Protein AF-A0A519DJD0-F1 (afdb_monomer)

Solvent-accessible surface area (backbone atoms only — not comparable to full-atom values): 7647 Å² total; per-residue (Å²): 130,67,72,45,30,19,87,38,85,90,64,71,51,90,81,63,90,88,66,87,77,73,69,56,80,85,75,84,87,77,95,79,86,81,59,92,93,64,85,87,83,89,84,87,66,94,70,62,96,90,57,87,73,56,82,80,70,72,58,92,79,86,82,75,85,50,93,86,59,74,90,84,76,94,81,79,90,76,56,72,86,72,52,86,75,58,92,87,56,92,66,72,57,78,95,58,54,77,85,128

Secondary structure (DSSP, 8-state):
--GGGTTSSS------TT--------PPP------TT--------SS-TT----GGGGS--PPP-STT-----------GGGS---TT--S--GGG----

Radius of gyration: 21.35 Å; Cα contacts (8 Å, |Δi|>4): 40; chains: 1;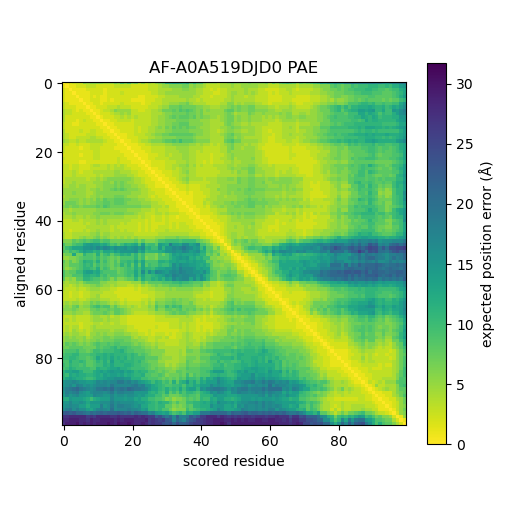 bounding box: 52×24×59 Å

Foldseek 3Di:
DACLQQVHDDHGHDDDPPDDGRRDDDDDDDDDDADPPDDDDDDDDLDDDPDDHDPVSPDDDDDDPDPSDDDDDDDDDDDQVNDDDDPPDPDGDPVNPDDD

pLDDT: mean 85.58, std 8.61, range [47.72, 95.62]

Mean predicted aligned error: 7.5 Å

Structure (mmCIF, N/CA/C/O backbone):
data_AF-A0A519DJD0-F1
#
_entry.id   AF-A0A519DJD0-F1
#
loop_
_atom_site.group_PDB
_atom_site.id
_atom_site.type_symbol
_atom_site.label_atom_id
_atom_site.label_alt_id
_atom_site.label_comp_id
_atom_site.label_asym_id
_atom_site.label_entity_id
_atom_site.label_seq_id
_atom_site.pdbx_PDB_ins_code
_atom_site.Cartn_x
_atom_site.Cartn_y
_atom_site.Cartn_z
_atom_site.occupancy
_atom_site.B_iso_or_equiv
_atom_site.auth_seq_id
_atom_site.auth_comp_id
_atom_site.auth_asym_id
_atom_site.auth_atom_id
_atom_site.pdbx_PDB_model_num
ATOM 1 N N . MET A 1 1 ? 12.302 4.731 -2.837 1.00 78.06 1 MET A N 1
ATOM 2 C CA . MET A 1 1 ? 13.079 3.481 -2.681 1.00 78.06 1 MET A CA 1
ATOM 3 C C . MET A 1 1 ? 14.167 3.461 -3.735 1.00 78.06 1 MET A C 1
ATOM 5 O O . MET A 1 1 ? 13.918 3.902 -4.849 1.00 78.06 1 MET A O 1
ATOM 9 N N . ASP A 1 2 ? 15.338 2.934 -3.397 1.00 83.62 2 ASP A N 1
ATOM 10 C CA . ASP A 1 2 ? 16.378 2.610 -4.369 1.00 83.62 2 ASP A CA 1
ATOM 11 C C . ASP A 1 2 ? 16.102 1.242 -5.017 1.00 83.62 2 ASP A C 1
ATOM 13 O O . ASP A 1 2 ? 16.115 0.219 -4.331 1.00 83.62 2 ASP A O 1
ATOM 17 N N . LEU A 1 3 ? 15.845 1.212 -6.329 1.00 87.00 3 LEU A N 1
ATOM 18 C CA . LEU A 1 3 ? 15.473 -0.021 -7.036 1.00 87.00 3 LEU A CA 1
ATOM 19 C C . LEU A 1 3 ? 16.586 -1.073 -7.064 1.00 87.00 3 LEU A C 1
ATOM 21 O O . LEU A 1 3 ? 16.285 -2.248 -7.246 1.00 87.00 3 LEU A O 1
ATOM 25 N N . ARG A 1 4 ? 17.846 -0.707 -6.804 1.00 87.44 4 ARG A N 1
ATOM 26 C CA . ARG A 1 4 ? 18.930 -1.696 -6.665 1.00 87.44 4 ARG A CA 1
ATOM 27 C C . ARG A 1 4 ? 18.659 -2.689 -5.536 1.00 87.44 4 ARG A C 1
ATOM 29 O O . ARG A 1 4 ? 19.148 -3.805 -5.577 1.00 87.44 4 ARG A O 1
ATOM 36 N N . PHE A 1 5 ? 17.860 -2.299 -4.546 1.00 89.56 5 PHE A N 1
ATOM 37 C CA . PHE A 1 5 ? 17.487 -3.135 -3.407 1.00 89.56 5 PHE A CA 1
ATOM 38 C C . PHE A 1 5 ? 16.053 -3.657 -3.531 1.00 89.56 5 PHE A C 1
ATOM 40 O O . PHE A 1 5 ? 15.400 -3.908 -2.521 1.00 89.56 5 PHE A O 1
ATOM 47 N N . HIS A 1 6 ? 15.525 -3.803 -4.752 1.00 90.62 6 HIS A N 1
ATOM 48 C CA . HIS A 1 6 ? 14.147 -4.250 -4.977 1.00 90.62 6 HIS A CA 1
ATOM 49 C C . HIS A 1 6 ? 13.824 -5.581 -4.266 1.00 90.62 6 HIS A C 1
ATOM 51 O O . HIS A 1 6 ? 12.685 -5.790 -3.858 1.00 90.62 6 HIS A O 1
ATOM 57 N N . ALA A 1 7 ? 14.807 -6.470 -4.076 1.00 92.94 7 ALA A N 1
ATOM 58 C CA . ALA A 1 7 ? 14.638 -7.742 -3.371 1.00 92.94 7 ALA A CA 1
ATOM 59 C C . ALA A 1 7 ? 14.469 -7.594 -1.842 1.00 92.94 7 ALA A C 1
ATOM 61 O O . ALA A 1 7 ? 14.071 -8.556 -1.174 1.00 92.94 7 ALA A O 1
ATOM 62 N N . GLY A 1 8 ? 14.714 -6.397 -1.303 1.00 90.62 8 GLY A N 1
ATOM 63 C CA . GLY A 1 8 ? 14.770 -6.094 0.123 1.00 90.62 8 GLY A CA 1
ATOM 64 C C . GLY A 1 8 ? 16.150 -6.356 0.734 1.00 90.62 8 GLY A C 1
ATOM 65 O O . GLY A 1 8 ? 17.031 -6.955 0.123 1.00 90.62 8 GLY A O 1
ATOM 66 N N . GLY A 1 9 ? 16.338 -5.916 1.979 1.00 89.50 9 GLY A N 1
ATOM 67 C CA . GLY A 1 9 ? 17.597 -6.094 2.704 1.00 89.50 9 GLY A CA 1
ATOM 68 C C . GLY A 1 9 ? 18.645 -5.027 2.379 1.00 89.50 9 GLY A C 1
ATOM 69 O O . GLY A 1 9 ? 18.313 -3.873 2.117 1.00 89.50 9 GLY A O 1
ATOM 70 N N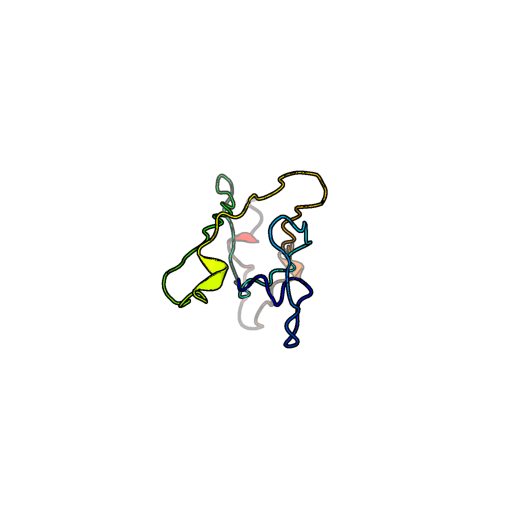 . LYS A 1 10 ? 19.924 -5.404 2.488 1.00 89.44 10 LYS A N 1
ATOM 71 C CA . LYS A 1 10 ? 21.075 -4.484 2.400 1.00 89.44 10 LYS A CA 1
ATOM 72 C C . LYS A 1 10 ? 22.007 -4.770 1.226 1.00 89.44 10 LYS A C 1
ATOM 74 O O . LYS A 1 10 ? 22.968 -4.032 1.041 1.00 89.44 10 LYS A O 1
ATOM 79 N N . GLU A 1 11 ? 21.728 -5.818 0.460 1.00 91.31 11 GLU A N 1
ATOM 80 C CA . GLU A 1 11 ? 22.530 -6.211 -0.695 1.00 91.31 11 GLU A CA 1
ATOM 81 C C . GLU A 1 11 ? 21.872 -5.668 -1.960 1.00 91.31 11 GLU A C 1
ATOM 83 O O . GLU A 1 11 ? 20.689 -5.900 -2.202 1.00 91.31 11 GLU A O 1
ATOM 88 N N . GLY A 1 12 ? 22.627 -4.878 -2.721 1.00 89.19 12 GLY A N 1
ATOM 89 C CA . GLY A 1 12 ? 22.139 -4.243 -3.939 1.00 89.19 12 GLY A CA 1
ATOM 90 C C . GLY A 1 12 ? 22.485 -5.063 -5.174 1.00 89.19 12 GLY A C 1
ATOM 91 O O . GLY A 1 12 ? 23.584 -5.606 -5.278 1.00 89.19 12 GLY A O 1
ATOM 92 N N . GLU A 1 13 ? 21.576 -5.082 -6.140 1.00 89.69 13 GLU A N 1
ATOM 93 C CA . GLU A 1 13 ? 21.718 -5.773 -7.416 1.00 89.69 13 GLU A CA 1
ATOM 94 C C . GLU A 1 13 ? 21.805 -4.771 -8.577 1.00 89.69 13 GLU A C 1
ATOM 96 O O . GLU A 1 13 ? 21.334 -3.628 -8.507 1.00 89.69 13 GLU A O 1
ATOM 101 N N . VAL A 1 14 ? 22.469 -5.187 -9.656 1.00 89.69 14 VAL A N 1
ATOM 102 C CA . VAL A 1 14 ? 22.5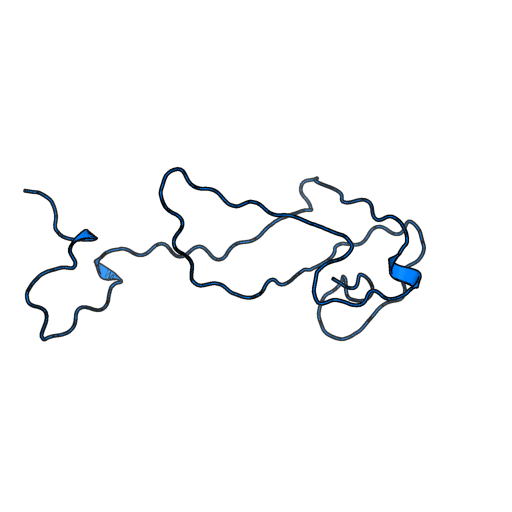58 -4.397 -10.888 1.00 89.69 14 VAL A CA 1
ATOM 103 C C . VAL A 1 14 ? 21.293 -4.634 -11.699 1.00 89.69 14 VAL A C 1
ATOM 105 O O . VAL A 1 14 ? 20.975 -5.778 -11.993 1.00 89.69 14 VAL A O 1
ATOM 108 N N . LEU A 1 15 ? 20.627 -3.553 -12.108 1.00 86.56 15 LEU A N 1
ATOM 109 C CA . LEU A 1 15 ? 19.447 -3.615 -12.968 1.00 86.56 15 LEU A CA 1
ATOM 110 C C . LEU A 1 15 ? 19.768 -3.143 -14.380 1.00 86.56 15 LEU A C 1
ATOM 112 O O . LEU A 1 15 ? 20.370 -2.077 -14.570 1.00 86.56 15 LEU A O 1
ATOM 116 N N . ALA A 1 16 ? 19.332 -3.917 -15.370 1.00 89.06 16 ALA A N 1
ATOM 117 C CA . ALA A 1 16 ? 19.400 -3.503 -16.762 1.00 89.06 16 ALA A CA 1
ATOM 118 C C . ALA A 1 16 ? 18.219 -2.570 -17.111 1.00 89.06 16 ALA A C 1
ATOM 120 O O . ALA A 1 16 ? 17.110 -2.742 -16.599 1.00 89.06 16 ALA A O 1
ATOM 121 N N . PRO A 1 17 ? 18.398 -1.585 -18.011 1.00 87.94 17 PRO A N 1
ATOM 122 C CA . PRO A 1 17 ? 17.283 -0.768 -18.483 1.00 87.94 17 PRO A CA 1
ATOM 123 C C . PRO A 1 17 ? 16.156 -1.619 -19.090 1.00 87.94 17 PRO A C 1
ATOM 125 O O . PRO A 1 17 ? 16.404 -2.467 -19.945 1.00 87.94 17 PRO A O 1
ATOM 128 N N . GLY A 1 18 ? 14.913 -1.366 -18.670 1.00 88.94 18 GLY A N 1
ATOM 129 C CA . GLY A 1 18 ? 13.722 -2.088 -19.138 1.00 88.94 18 GLY A CA 1
ATOM 130 C C . GLY A 1 18 ? 13.441 -3.412 -18.418 1.00 88.94 18 GLY A C 1
ATOM 131 O O . GLY A 1 18 ? 12.427 -4.051 -18.696 1.00 88.94 18 GLY A O 1
ATOM 132 N N . GLU A 1 19 ? 14.299 -3.817 -17.483 1.00 91.44 19 GLU A N 1
ATOM 133 C CA . GLU A 1 19 ? 14.055 -4.978 -16.636 1.00 91.44 19 GLU A CA 1
ATOM 134 C C . GLU A 1 19 ? 12.838 -4.755 -15.725 1.00 91.44 19 GLU A C 1
ATOM 136 O O . GLU A 1 19 ? 12.640 -3.677 -15.162 1.00 91.44 19 GLU A O 1
ATOM 141 N N . THR A 1 20 ? 12.001 -5.786 -15.589 1.00 91.81 20 THR A N 1
ATOM 142 C CA . THR A 1 20 ? 10.856 -5.769 -14.674 1.00 91.81 20 THR A CA 1
ATOM 143 C C . THR A 1 20 ? 11.224 -6.489 -13.391 1.00 91.81 20 THR A C 1
ATOM 145 O O . THR A 1 20 ? 11.543 -7.675 -13.414 1.00 91.81 20 THR A O 1
ATOM 148 N N . VAL A 1 21 ? 11.109 -5.784 -12.268 1.00 92.06 21 VAL A N 1
ATOM 149 C CA . VAL A 1 21 ? 11.384 -6.325 -10.936 1.00 92.06 21 VAL A CA 1
ATOM 150 C C . VAL A 1 21 ? 10.185 -6.167 -10.015 1.00 92.06 21 VAL A C 1
ATOM 152 O O . VAL A 1 21 ? 9.387 -5.242 -10.161 1.00 92.06 21 VAL A O 1
ATOM 155 N N . ASN A 1 22 ? 10.076 -7.058 -9.029 1.00 91.88 22 ASN A N 1
ATOM 156 C CA . ASN A 1 22 ? 9.177 -6.856 -7.900 1.00 91.88 22 ASN A CA 1
ATOM 157 C C . ASN A 1 22 ? 9.929 -6.089 -6.804 1.00 91.88 22 ASN A C 1
ATOM 159 O O . ASN A 1 22 ? 10.881 -6.620 -6.227 1.00 91.88 22 ASN A O 1
ATOM 163 N N . ALA A 1 23 ? 9.515 -4.847 -6.555 1.00 91.19 23 ALA A N 1
ATOM 164 C CA . ALA A 1 23 ? 10.105 -3.977 -5.549 1.00 91.19 23 ALA A CA 1
ATOM 165 C C . ALA A 1 23 ? 9.419 -4.179 -4.194 1.00 91.19 23 ALA A C 1
ATOM 167 O O . ALA A 1 23 ? 8.315 -3.693 -3.954 1.00 91.19 23 ALA A O 1
ATOM 168 N N . LYS A 1 24 ? 10.096 -4.891 -3.291 1.00 92.44 24 LYS A N 1
ATOM 169 C CA . LYS A 1 24 ? 9.657 -5.084 -1.910 1.00 92.44 24 LYS A CA 1
ATOM 170 C C . LYS A 1 24 ? 9.957 -3.833 -1.098 1.00 92.44 24 LYS A C 1
ATOM 172 O O . LYS A 1 24 ? 11.109 -3.538 -0.793 1.00 92.44 24 LYS A O 1
ATOM 177 N N . MET A 1 25 ? 8.902 -3.110 -0.749 1.00 89.06 25 MET A N 1
ATOM 178 C CA . MET A 1 25 ? 8.980 -1.860 -0.002 1.00 89.06 25 MET A CA 1
ATOM 179 C C . MET A 1 25 ? 8.482 -2.068 1.422 1.00 89.06 25 MET A C 1
ATOM 181 O O . MET A 1 25 ? 7.411 -2.632 1.630 1.00 89.06 25 MET A O 1
ATOM 185 N N . GLU A 1 26 ? 9.253 -1.579 2.388 1.00 88.81 26 GLU A N 1
ATOM 186 C CA . GLU A 1 26 ? 8.820 -1.447 3.775 1.00 88.81 26 GLU A CA 1
ATOM 187 C C . GLU A 1 26 ? 8.555 0.031 4.065 1.00 88.81 26 GLU A C 1
ATOM 189 O O . GLU A 1 26 ? 9.362 0.902 3.728 1.0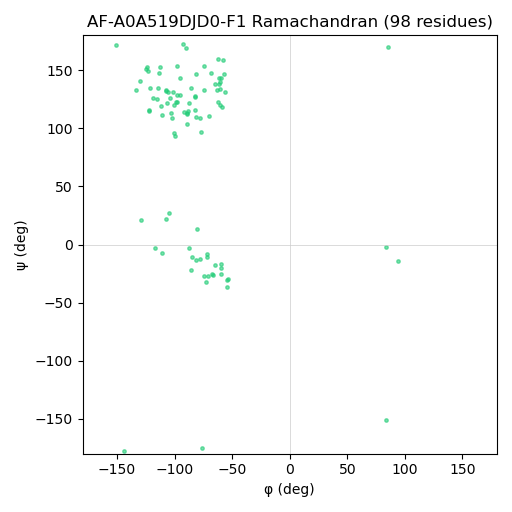0 88.81 26 GLU A O 1
ATOM 194 N N . PHE A 1 27 ? 7.398 0.306 4.659 1.00 87.94 27 PHE A N 1
ATOM 195 C CA . PHE A 1 27 ? 7.037 1.629 5.151 1.00 87.94 27 PHE A CA 1
ATOM 196 C C . PHE A 1 27 ? 7.319 1.693 6.647 1.00 87.94 27 PHE A C 1
ATOM 198 O O . PHE A 1 27 ? 7.265 0.678 7.341 1.00 87.94 27 PHE A O 1
ATOM 205 N N . PHE A 1 28 ? 7.580 2.892 7.162 1.00 87.56 28 PHE A N 1
ATOM 206 C CA . PHE A 1 28 ? 7.656 3.071 8.605 1.00 87.56 28 PHE A CA 1
ATOM 207 C C . PHE A 1 28 ? 6.316 2.708 9.248 1.00 87.56 28 PHE A C 1
ATOM 209 O O . PHE A 1 28 ? 5.256 3.113 8.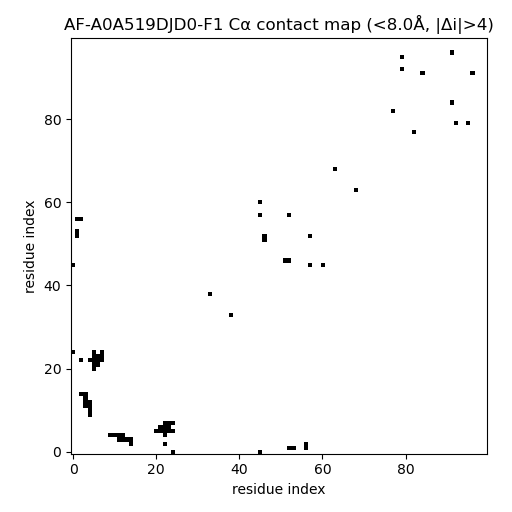771 1.00 87.56 28 PHE A O 1
ATOM 216 N N . GLY A 1 29 ? 6.382 1.927 10.327 1.00 89.56 29 GLY A N 1
ATOM 217 C CA . GLY A 1 29 ? 5.205 1.569 11.105 1.00 89.56 29 GLY A CA 1
ATOM 218 C C . GLY A 1 29 ? 4.534 2.815 11.676 1.00 89.56 29 GLY A C 1
ATOM 219 O O . GLY A 1 29 ? 5.206 3.741 12.132 1.00 89.56 29 GLY A O 1
ATOM 220 N N . MET A 1 30 ? 3.206 2.821 11.659 1.00 90.19 30 MET A N 1
ATOM 221 C CA . MET A 1 30 ? 2.390 3.885 12.230 1.00 90.19 30 MET A CA 1
ATOM 222 C C . MET A 1 30 ? 1.321 3.259 13.126 1.00 90.19 30 MET A C 1
ATOM 224 O O . MET A 1 30 ? 0.753 2.227 12.771 1.00 90.19 30 MET A O 1
ATOM 228 N N . ASP A 1 31 ? 1.043 3.888 14.264 1.00 91.25 31 ASP A N 1
ATOM 229 C CA . ASP A 1 31 ? -0.090 3.545 15.126 1.00 91.25 31 ASP A CA 1
ATOM 230 C C . ASP A 1 31 ? -1.210 4.557 14.862 1.00 91.25 31 ASP A C 1
ATOM 232 O O . ASP A 1 31 ? -1.160 5.694 15.333 1.00 91.25 31 ASP A O 1
ATOM 236 N N . VAL A 1 32 ? -2.148 4.188 13.985 1.00 89.25 32 VAL A N 1
ATOM 237 C CA . VAL A 1 32 ? -3.177 5.094 13.455 1.00 89.25 32 VAL A CA 1
ATOM 238 C C . VAL A 1 32 ? -4.539 4.416 13.512 1.00 89.25 32 VAL A C 1
ATOM 240 O O . VAL A 1 32 ? -4.701 3.284 13.060 1.00 89.25 32 VAL A O 1
ATOM 243 N N . LEU A 1 33 ? -5.531 5.147 14.020 1.00 88.88 33 LEU A N 1
ATOM 244 C CA . LEU A 1 33 ? -6.946 4.814 13.898 1.00 88.88 33 LEU A CA 1
ATOM 245 C C . LEU A 1 33 ? -7.528 5.571 12.700 1.00 88.88 33 LEU A C 1
ATOM 247 O O . LEU A 1 33 ? -7.365 6.787 12.614 1.00 88.88 33 LEU A O 1
ATOM 251 N N . ILE A 1 34 ? -8.215 4.866 11.801 1.00 89.81 34 ILE A N 1
ATOM 252 C CA . ILE A 1 34 ? -8.877 5.462 10.633 1.00 89.81 34 ILE A CA 1
ATOM 253 C C . ILE A 1 34 ? -10.382 5.540 10.926 1.00 89.81 34 ILE A C 1
ATOM 255 O O . ILE A 1 34 ? -11.015 4.489 11.058 1.00 89.81 34 ILE A O 1
ATOM 259 N N . PRO A 1 35 ? -10.965 6.744 11.063 1.00 89.31 35 PRO A N 1
ATOM 260 C CA . PRO A 1 35 ? -12.396 6.913 11.288 1.00 89.31 35 PRO A CA 1
ATOM 261 C C . PRO A 1 35 ? -13.255 6.382 10.136 1.00 89.31 35 PRO A C 1
ATOM 263 O O . PRO A 1 35 ? -12.819 6.270 8.990 1.00 89.31 35 PRO A O 1
ATOM 266 N N . ALA A 1 36 ? -14.525 6.107 10.429 1.00 91.00 36 ALA A N 1
ATOM 267 C CA . ALA A 1 36 ? -15.488 5.766 9.391 1.00 91.00 36 ALA A CA 1
ATOM 268 C C . ALA A 1 36 ? -15.679 6.944 8.420 1.00 91.00 36 ALA A C 1
ATOM 270 O O . ALA A 1 36 ? -15.884 8.079 8.844 1.00 91.00 36 ALA A O 1
ATOM 271 N N . GLY A 1 37 ? -15.649 6.656 7.118 1.00 95.62 37 GLY A N 1
ATOM 272 C CA . GLY A 1 37 ? -15.737 7.664 6.056 1.00 95.62 37 GLY A CA 1
ATOM 273 C C . GLY A 1 37 ? -14.382 8.144 5.531 1.00 95.62 37 GLY A C 1
ATOM 274 O O . GLY A 1 37 ? -14.341 8.700 4.434 1.00 95.62 37 GLY A O 1
ATOM 275 N N . ASP A 1 38 ? -13.291 7.852 6.243 1.00 95.06 38 ASP A N 1
ATOM 276 C CA . ASP A 1 38 ? -11.929 8.128 5.786 1.00 95.06 38 ASP A CA 1
ATOM 277 C C . ASP A 1 38 ? -11.344 6.942 5.002 1.00 95.06 38 ASP A C 1
ATOM 279 O O . ASP A 1 38 ? -11.897 5.838 4.961 1.00 95.06 38 ASP A O 1
ATOM 283 N N . GLY A 1 39 ? -10.204 7.172 4.345 1.00 91.62 39 GLY A N 1
ATOM 284 C CA . GLY A 1 39 ? -9.545 6.172 3.513 1.00 91.62 39 GLY A CA 1
ATOM 285 C C . GLY A 1 39 ? -8.032 6.344 3.437 1.00 91.62 39 GLY A C 1
ATOM 286 O O . GLY A 1 39 ? -7.461 7.330 3.900 1.00 91.62 39 GLY A O 1
ATOM 287 N N . ILE A 1 40 ? -7.377 5.359 2.826 1.00 91.50 40 ILE A N 1
ATOM 288 C CA . ILE A 1 40 ? -5.920 5.313 2.683 1.00 91.50 40 ILE A CA 1
ATOM 289 C C . ILE A 1 40 ? -5.548 5.691 1.254 1.00 91.50 40 ILE A C 1
ATOM 291 O O . ILE A 1 40 ? -6.009 5.073 0.296 1.00 91.50 40 ILE A O 1
ATOM 295 N N . HIS A 1 41 ? -4.667 6.680 1.117 1.00 92.06 41 HIS A N 1
ATOM 296 C CA . HIS A 1 41 ? -4.121 7.115 -0.164 1.00 92.06 41 HIS A CA 1
ATOM 297 C C . HIS A 1 41 ? -2.637 6.756 -0.247 1.00 92.06 41 HIS A C 1
ATOM 299 O O . HIS A 1 41 ? -1.807 7.343 0.443 1.00 92.06 41 HIS A O 1
ATOM 305 N N . LEU A 1 42 ? -2.297 5.806 -1.120 1.00 89.50 42 LEU A N 1
ATOM 306 C CA . LEU A 1 42 ? -0.908 5.478 -1.429 1.00 89.50 42 LEU A CA 1
ATOM 307 C C . LEU A 1 42 ? -0.412 6.365 -2.575 1.00 89.50 42 LEU A C 1
ATOM 309 O O . LEU A 1 42 ? -0.883 6.250 -3.706 1.00 89.50 42 LEU A O 1
ATOM 313 N N . ILE A 1 43 ? 0.561 7.228 -2.286 1.00 89.44 43 ILE A N 1
ATOM 314 C CA . ILE A 1 43 ? 1.215 8.088 -3.275 1.00 89.44 43 ILE A CA 1
ATOM 315 C C . ILE A 1 43 ? 2.617 7.538 -3.533 1.00 89.44 43 ILE A C 1
ATOM 317 O O . ILE A 1 43 ? 3.423 7.420 -2.613 1.00 89.44 43 ILE A O 1
ATOM 321 N N . ILE A 1 44 ? 2.912 7.208 -4.791 1.00 85.31 44 ILE A N 1
ATOM 322 C CA . ILE A 1 44 ? 4.227 6.721 -5.218 1.00 85.31 44 ILE A CA 1
ATOM 323 C C . ILE A 1 44 ? 4.863 7.782 -6.111 1.00 85.31 44 ILE A C 1
ATOM 325 O O . ILE A 1 44 ? 4.337 8.107 -7.175 1.00 85.31 44 ILE A O 1
ATOM 329 N N . THR A 1 45 ? 6.012 8.297 -5.686 1.00 83.50 45 THR A N 1
ATOM 330 C CA . THR A 1 45 ? 6.818 9.255 -6.445 1.00 83.50 45 THR A CA 1
ATOM 331 C C . THR A 1 45 ? 8.241 8.734 -6.607 1.00 83.50 45 THR A C 1
ATOM 333 O O . THR A 1 45 ? 8.755 7.979 -5.782 1.00 83.50 45 THR A O 1
ATOM 336 N N . GLN A 1 46 ? 8.892 9.134 -7.698 1.00 77.69 46 GLN A N 1
ATOM 337 C CA . GLN A 1 46 ? 10.279 8.759 -7.972 1.00 77.69 46 GLN A CA 1
ATOM 338 C C . GLN A 1 46 ? 11.269 9.488 -7.053 1.00 77.69 46 GLN A C 1
ATOM 340 O O . GLN A 1 46 ? 12.301 8.938 -6.675 1.00 77.69 46 GLN A O 1
ATOM 345 N N . THR A 1 47 ? 10.931 10.717 -6.669 1.00 75.25 47 THR A N 1
ATOM 346 C CA . THR A 1 47 ? 11.696 11.557 -5.747 1.00 75.25 47 THR A CA 1
ATOM 347 C C . THR A 1 47 ? 10.818 11.955 -4.566 1.00 75.25 47 THR A C 1
ATOM 349 O O . THR A 1 47 ? 9.601 12.092 -4.710 1.00 75.25 47 THR A O 1
ATOM 352 N N . GLY A 1 48 ? 11.431 12.144 -3.402 1.00 73.12 48 GLY A N 1
ATOM 353 C CA . GLY A 1 48 ? 10.762 12.559 -2.170 1.00 73.12 48 GLY A CA 1
ATOM 354 C C . GLY A 1 48 ? 11.657 13.489 -1.359 1.00 73.12 48 GLY A C 1
ATOM 355 O O . GLY A 1 48 ? 12.755 13.822 -1.799 1.00 73.12 48 GLY A O 1
ATOM 356 N N . GLU A 1 49 ? 11.182 13.909 -0.190 1.00 65.75 49 GLU A N 1
ATOM 357 C CA . GLU A 1 49 ? 11.796 15.032 0.530 1.00 65.75 49 GLU A CA 1
ATOM 358 C C . GLU A 1 49 ? 13.173 14.734 1.144 1.00 65.75 49 GLU A C 1
ATOM 360 O O . GLU A 1 49 ? 13.974 15.653 1.254 1.00 65.75 49 GLU A O 1
ATOM 365 N N . ASP A 1 50 ? 13.486 13.477 1.481 1.00 66.44 50 ASP A N 1
ATOM 366 C CA . ASP A 1 50 ? 14.711 13.139 2.235 1.00 66.44 50 ASP A CA 1
ATOM 367 C C . ASP A 1 50 ? 15.550 12.011 1.601 1.00 66.44 50 ASP A C 1
ATOM 369 O O . ASP A 1 50 ? 16.344 11.334 2.250 1.00 66.44 50 ASP A O 1
ATOM 373 N N . TYR A 1 51 ? 15.367 11.767 0.301 1.00 70.19 51 TYR A N 1
ATOM 374 C CA . TYR A 1 51 ? 16.169 10.792 -0.439 1.00 70.19 51 TYR A CA 1
ATOM 375 C C . TYR A 1 51 ? 16.868 11.470 -1.612 1.00 70.19 51 TYR A C 1
ATOM 377 O O . TYR A 1 51 ? 16.217 11.931 -2.547 1.00 70.19 51 TYR A O 1
ATOM 385 N N . ILE A 1 52 ? 18.202 11.495 -1.579 1.00 73.25 52 ILE A N 1
ATOM 386 C CA . ILE A 1 52 ? 19.016 11.922 -2.718 1.00 73.25 52 ILE A CA 1
ATOM 387 C C . ILE A 1 52 ? 19.120 10.726 -3.673 1.00 73.25 52 ILE A C 1
ATOM 389 O O . ILE A 1 52 ? 19.786 9.741 -3.336 1.00 73.25 52 ILE A O 1
ATOM 393 N N . PRO A 1 53 ? 18.474 10.769 -4.851 1.00 71.00 53 PRO A N 1
ATOM 394 C CA . PRO A 1 53 ? 18.508 9.647 -5.770 1.00 71.00 53 PRO A CA 1
ATOM 395 C C . PRO A 1 53 ? 19.910 9.464 -6.349 1.00 71.00 53 PRO A C 1
ATOM 397 O O . PRO A 1 53 ? 20.637 10.425 -6.605 1.00 71.00 53 PRO A O 1
ATOM 400 N N . SER A 1 54 ? 20.276 8.213 -6.629 1.00 67.94 54 SER A N 1
ATOM 401 C CA . SER A 1 54 ? 21.428 7.944 -7.489 1.00 67.94 54 SER A CA 1
ATOM 402 C C . SER A 1 54 ? 21.188 8.576 -8.874 1.00 67.94 54 SER A C 1
ATOM 404 O O . SER A 1 54 ? 20.057 8.532 -9.373 1.00 67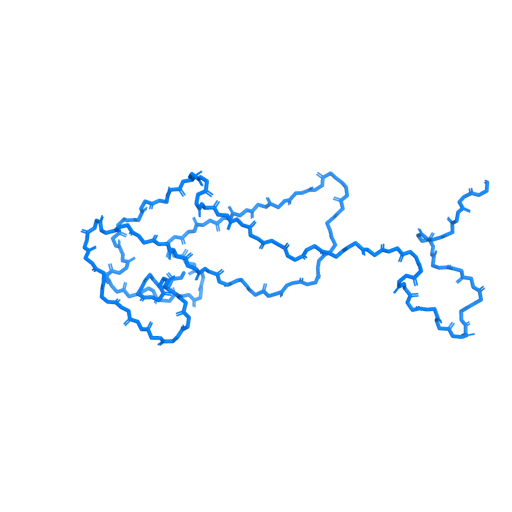.94 54 SER A O 1
ATOM 406 N N . PRO A 1 55 ? 22.218 9.120 -9.550 1.00 67.50 55 PRO A N 1
ATOM 407 C CA . PRO A 1 55 ? 22.073 9.693 -10.891 1.00 67.50 55 PRO A CA 1
ATOM 408 C C . PRO A 1 55 ? 21.446 8.725 -11.906 1.00 67.50 55 PRO A C 1
ATOM 410 O O . PRO A 1 55 ? 20.739 9.147 -12.817 1.00 67.50 55 PRO A O 1
ATOM 413 N N . ILE A 1 56 ? 21.668 7.415 -11.734 1.00 64.38 56 ILE A N 1
ATOM 414 C CA . ILE A 1 56 ? 21.125 6.374 -12.623 1.00 64.38 56 ILE A CA 1
ATOM 415 C C . ILE A 1 56 ? 19.620 6.155 -12.378 1.00 64.38 56 ILE A C 1
ATOM 417 O O . ILE A 1 56 ? 18.884 5.822 -13.302 1.00 64.38 56 ILE A O 1
ATOM 421 N N . SER A 1 57 ? 19.133 6.430 -11.166 1.00 67.19 57 SER A N 1
ATOM 422 C CA . SER A 1 57 ? 17.711 6.353 -10.791 1.00 67.19 57 SER A CA 1
ATOM 423 C C . SER A 1 57 ? 16.879 7.576 -11.209 1.00 67.19 57 SER A C 1
ATOM 425 O O . SER A 1 57 ? 15.741 7.707 -10.771 1.00 67.19 57 SER A O 1
ATOM 427 N N . MET A 1 58 ? 17.407 8.449 -12.077 1.00 71.56 58 MET A N 1
ATOM 428 C CA . MET A 1 58 ? 16.668 9.559 -12.707 1.00 71.56 58 MET A CA 1
ATOM 429 C C . MET A 1 58 ? 15.946 9.153 -14.006 1.00 71.56 58 MET A C 1
ATOM 431 O O . MET A 1 58 ? 15.272 9.977 -14.620 1.00 71.56 58 MET A O 1
ATOM 435 N N . GLN A 1 59 ? 16.101 7.906 -14.462 1.00 79.00 59 GLN A N 1
ATOM 436 C CA . GLN A 1 59 ? 15.386 7.394 -15.637 1.00 79.00 59 GLN A CA 1
ATOM 437 C C . GLN A 1 59 ? 13.918 7.104 -15.314 1.00 79.00 59 GLN A C 1
ATOM 439 O O . GLN A 1 59 ? 13.585 6.820 -14.167 1.00 79.00 59 GLN A O 1
ATOM 444 N N . SER A 1 60 ? 13.034 7.160 -16.311 1.00 83.81 60 SER A N 1
ATOM 445 C CA . SER A 1 60 ? 11.610 6.899 -16.092 1.00 83.81 60 SER A CA 1
ATOM 446 C C . SER A 1 60 ? 11.369 5.474 -15.588 1.00 83.81 60 SER A C 1
ATOM 448 O O . SER A 1 60 ? 11.943 4.506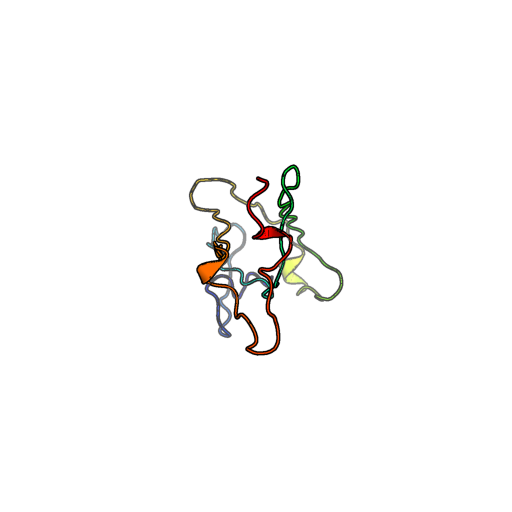 -16.086 1.00 83.81 60 SER A O 1
ATOM 450 N N . VAL A 1 61 ? 10.469 5.346 -14.615 1.00 86.62 61 VAL A N 1
ATOM 451 C CA . VAL A 1 61 ? 10.019 4.061 -14.073 1.00 86.62 61 VAL A CA 1
ATOM 452 C C . VAL A 1 61 ? 8.546 3.883 -14.414 1.00 86.62 61 VAL A C 1
ATOM 454 O O . VAL A 1 61 ? 7.749 4.805 -14.259 1.00 86.62 61 VAL A O 1
ATOM 457 N N . THR A 1 62 ? 8.179 2.690 -14.878 1.00 90.19 62 THR A N 1
ATOM 458 C CA . THR A 1 62 ? 6.775 2.310 -15.078 1.00 90.19 62 THR A CA 1
ATOM 459 C C . THR A 1 62 ? 6.332 1.431 -13.919 1.00 90.19 62 THR A C 1
ATOM 461 O O .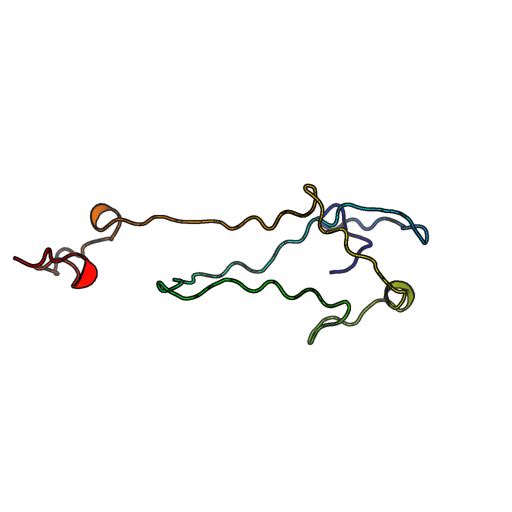 THR A 1 62 ? 7.013 0.466 -13.583 1.00 90.19 62 THR A O 1
ATOM 464 N N . VAL A 1 63 ? 5.186 1.747 -13.318 1.00 90.12 63 VAL A N 1
ATOM 465 C CA . VAL A 1 63 ? 4.599 0.950 -12.236 1.00 90.12 63 VAL A CA 1
ATOM 466 C C . VAL A 1 63 ? 3.487 0.081 -12.813 1.00 90.12 63 VAL A C 1
ATOM 468 O O . VAL A 1 63 ? 2.517 0.590 -13.373 1.00 90.12 63 VAL A O 1
ATOM 471 N N . GLY A 1 64 ? 3.618 -1.238 -12.679 1.00 91.75 64 GLY A N 1
ATOM 472 C CA . GLY A 1 64 ? 2.519 -2.157 -12.963 1.00 91.75 64 GLY A CA 1
ATOM 473 C C . GLY A 1 64 ? 1.485 -2.097 -11.839 1.00 91.75 64 GLY A C 1
ATOM 474 O O . GLY A 1 64 ? 1.855 -2.170 -10.675 1.00 91.75 64 GLY A O 1
ATOM 475 N N . LEU A 1 65 ? 0.195 -1.988 -12.162 1.00 89.56 65 LEU A N 1
ATOM 476 C CA . LEU A 1 65 ? -0.911 -1.976 -11.183 1.00 89.56 65 LEU A CA 1
ATOM 477 C C . LEU A 1 65 ? -1.731 -3.280 -11.208 1.00 89.56 65 LEU A C 1
ATOM 479 O O . LEU A 1 65 ? -2.903 -3.303 -10.848 1.00 89.56 65 LEU A O 1
ATOM 483 N N . GLY A 1 66 ? -1.131 -4.363 -11.708 1.00 90.56 66 GLY A N 1
ATOM 484 C CA . GLY A 1 66 ? -1.772 -5.675 -11.768 1.00 90.56 66 GLY A CA 1
ATOM 485 C C . GLY A 1 66 ? -1.814 -6.378 -10.409 1.00 90.56 66 GLY A C 1
ATOM 486 O O . GLY A 1 66 ? -1.360 -5.851 -9.399 1.00 90.56 66 GLY A O 1
ATOM 487 N N . ALA A 1 67 ? -2.284 -7.627 -10.399 1.00 89.31 67 ALA A N 1
ATOM 488 C CA . ALA A 1 67 ? -2.444 -8.429 -9.179 1.00 89.31 67 ALA A CA 1
ATOM 489 C C . ALA A 1 67 ? -1.144 -8.676 -8.380 1.00 89.31 67 ALA A C 1
ATOM 491 O O . ALA A 1 67 ? -1.207 -9.057 -7.217 1.00 89.31 67 ALA A O 1
ATOM 492 N N . GLY A 1 68 ? 0.031 -8.470 -8.987 1.00 85.88 68 GLY A N 1
ATOM 493 C CA . GLY A 1 68 ? 1.324 -8.558 -8.300 1.00 85.88 68 GLY A CA 1
ATOM 494 C C . GLY A 1 68 ? 1.677 -7.332 -7.449 1.00 85.88 68 GLY A C 1
ATOM 495 O O . GLY A 1 68 ? 2.609 -7.407 -6.653 1.00 85.88 68 GLY A O 1
ATOM 496 N N . SER A 1 69 ? 0.948 -6.224 -7.596 1.00 92.31 69 SER A N 1
ATOM 497 C CA . SER A 1 69 ? 1.196 -4.968 -6.883 1.00 92.31 69 SER A CA 1
ATOM 498 C C . SER A 1 69 ? 0.249 -4.846 -5.700 1.00 92.31 69 SER A C 1
ATOM 500 O O . SER A 1 69 ? -0.885 -4.389 -5.831 1.00 92.31 69 SER A O 1
ATOM 502 N N . VAL A 1 70 ? 0.720 -5.296 -4.539 1.00 92.94 70 VAL A N 1
ATOM 503 C CA . VAL A 1 70 ? -0.094 -5.446 -3.329 1.00 92.94 70 VAL A CA 1
ATOM 504 C C . VAL A 1 70 ? 0.405 -4.504 -2.241 1.00 92.94 70 VAL A C 1
ATOM 506 O O . VAL A 1 70 ? 1.568 -4.565 -1.847 1.00 92.94 70 VAL A O 1
ATOM 509 N N . LEU A 1 71 ? -0.495 -3.677 -1.705 1.00 91.44 71 LEU A N 1
ATOM 510 C CA . LEU A 1 71 ? -0.277 -2.978 -0.441 1.00 91.44 71 LEU A CA 1
ATOM 511 C C . LEU A 1 71 ? -0.780 -3.869 0.697 1.00 91.44 71 LEU A C 1
ATOM 513 O O . LEU A 1 71 ? -1.976 -4.129 0.799 1.00 91.44 71 LEU A O 1
ATOM 517 N N . SER A 1 72 ? 0.136 -4.340 1.540 1.00 92.06 72 SER A N 1
ATOM 518 C CA . SER A 1 72 ? -0.210 -5.098 2.747 1.00 92.06 72 SER A CA 1
ATOM 519 C C . SER A 1 72 ? -0.198 -4.169 3.953 1.00 92.06 72 SER A C 1
ATOM 521 O O . SER A 1 72 ? 0.786 -3.466 4.174 1.00 92.06 72 SER A O 1
ATOM 523 N N . LEU A 1 73 ? -1.281 -4.173 4.728 1.00 91.75 73 LEU A N 1
ATOM 524 C CA . LEU A 1 73 ? -1.425 -3.375 5.942 1.00 91.75 73 LEU A CA 1
ATOM 525 C C . LEU A 1 73 ? -1.678 -4.298 7.130 1.00 91.75 73 LEU A C 1
ATOM 527 O O . LEU A 1 73 ? -2.503 -5.208 7.048 1.00 91.75 73 LEU A O 1
ATOM 531 N N . SER A 1 74 ? -0.984 -4.043 8.236 1.00 91.19 74 SER A N 1
ATOM 532 C CA . SER A 1 74 ? -1.226 -4.737 9.500 1.00 91.19 74 SER A CA 1
ATOM 533 C C . SER A 1 74 ? -2.479 -4.164 10.152 1.00 91.19 74 SER A C 1
ATOM 535 O O . SER A 1 74 ? -2.431 -3.118 10.794 1.00 91.19 74 SER A O 1
ATOM 537 N N . LEU A 1 75 ? -3.608 -4.838 9.953 1.00 90.06 75 LEU A N 1
ATOM 538 C CA . LEU A 1 75 ? -4.877 -4.488 10.583 1.00 90.06 75 LEU A CA 1
ATOM 539 C C . LEU A 1 75 ? -4.958 -5.141 11.963 1.00 90.06 75 LEU A C 1
ATOM 541 O O . LEU A 1 75 ? -4.659 -6.325 12.114 1.00 90.06 75 LEU A O 1
ATOM 545 N N . VAL A 1 76 ? -5.380 -4.365 12.959 1.00 89.12 76 VAL A N 1
ATOM 546 C CA . VAL A 1 76 ? -5.682 -4.865 14.300 1.00 89.12 76 VAL A CA 1
ATOM 547 C C . VAL A 1 76 ? -7.123 -4.501 14.607 1.00 89.12 76 VAL A C 1
ATOM 549 O O . VAL A 1 76 ? -7.459 -3.322 14.702 1.00 89.12 76 VAL A O 1
ATOM 552 N N . GLU A 1 77 ? -7.967 -5.512 14.759 1.00 86.31 77 GLU A N 1
ATOM 553 C CA . GLU A 1 77 ? -9.314 -5.342 15.288 1.00 86.31 77 GLU A CA 1
ATOM 554 C C . GLU A 1 77 ? -9.224 -5.436 16.812 1.00 86.31 77 GLU A C 1
ATOM 556 O O . GLU A 1 77 ? -8.687 -6.410 17.339 1.00 86.31 77 GLU A O 1
ATOM 561 N N . ARG A 1 78 ? -9.659 -4.385 17.514 1.00 86.50 78 ARG A N 1
ATOM 562 C CA . ARG A 1 78 ? -9.685 -4.350 18.978 1.00 86.50 78 ARG A CA 1
ATOM 563 C C . ARG A 1 78 ? -11.114 -4.181 19.444 1.00 86.50 78 ARG A C 1
ATOM 565 O O . ARG A 1 78 ? -11.791 -3.232 19.050 1.00 86.50 78 ARG A O 1
ATOM 572 N N . THR A 1 79 ? -11.529 -5.091 20.300 1.00 88.31 79 THR A N 1
ATOM 573 C CA . THR A 1 79 ? -12.782 -5.035 21.041 1.00 88.31 79 THR A CA 1
ATOM 574 C C . THR A 1 79 ? -12.558 -4.367 22.396 1.00 88.31 79 THR A C 1
ATOM 576 O O . THR A 1 79 ? -11.427 -4.065 22.787 1.00 88.31 79 THR A O 1
ATOM 579 N N . CYS A 1 80 ? -13.636 -4.110 23.129 1.00 87.94 80 CYS A N 1
ATOM 580 C CA . CYS A 1 80 ? -13.541 -3.537 24.468 1.00 87.94 80 CYS A CA 1
ATOM 581 C C . CYS A 1 80 ? -12.882 -4.494 25.469 1.00 87.94 80 CYS A C 1
ATOM 583 O O . CYS A 1 80 ? -12.243 -4.036 26.414 1.00 87.94 80 CYS A O 1
ATOM 585 N N . GLU A 1 81 ? -12.975 -5.802 25.230 1.00 88.31 81 GLU A N 1
ATOM 586 C CA . GLU A 1 81 ? -12.310 -6.850 26.002 1.00 88.31 81 GLU A CA 1
ATOM 587 C C . GLU A 1 81 ? -10.782 -6.837 25.834 1.00 88.31 81 GLU A C 1
ATOM 589 O O . GLU A 1 81 ? -10.062 -7.263 26.738 1.00 88.31 81 GLU A O 1
ATOM 594 N N . ASP A 1 82 ? -10.280 -6.319 24.707 1.00 90.12 82 ASP A N 1
ATOM 595 C CA . ASP A 1 82 ? -8.843 -6.204 24.428 1.00 90.12 82 ASP A CA 1
ATOM 596 C C . ASP A 1 82 ? -8.208 -4.972 25.093 1.00 90.12 82 ASP A C 1
ATOM 598 O O . ASP A 1 82 ? -6.979 -4.839 25.142 1.00 90.12 82 ASP A O 1
ATOM 602 N N . LEU A 1 83 ? -9.030 -4.039 25.585 1.00 87.50 83 LEU A N 1
ATOM 603 C CA . LEU A 1 83 ? -8.557 -2.824 26.233 1.00 87.50 83 LEU A CA 1
ATOM 604 C C . LEU A 1 83 ? -8.216 -3.106 27.696 1.00 87.50 83 LEU A C 1
ATOM 606 O O . LEU A 1 83 ? -9.027 -3.594 28.479 1.00 87.50 83 LEU A O 1
ATOM 610 N N . PHE A 1 84 ? -6.997 -2.743 28.092 1.00 89.44 84 PHE A N 1
ATOM 611 C CA . PHE A 1 84 ? -6.589 -2.827 29.488 1.00 89.44 84 PHE A CA 1
ATOM 612 C C . PHE A 1 84 ? -7.461 -1.913 30.354 1.00 89.44 84 PHE A C 1
ATOM 614 O O . PHE A 1 84 ? -7.473 -0.706 30.140 1.00 89.44 84 PHE A O 1
ATOM 621 N N . MET A 1 85 ? -8.127 -2.472 31.365 1.00 88.50 85 MET A N 1
ATOM 622 C CA . MET A 1 85 ? -8.917 -1.712 32.333 1.00 88.50 85 MET A CA 1
ATOM 623 C C . MET A 1 85 ? -8.138 -1.574 33.650 1.00 88.50 85 MET A C 1
ATOM 625 O O . MET A 1 85 ? -7.949 -2.567 34.360 1.00 88.50 85 MET A O 1
ATOM 629 N N . PRO A 1 86 ? -7.646 -0.368 33.993 1.00 90.81 86 PRO A N 1
ATOM 630 C CA . PRO A 1 86 ? -6.922 -0.1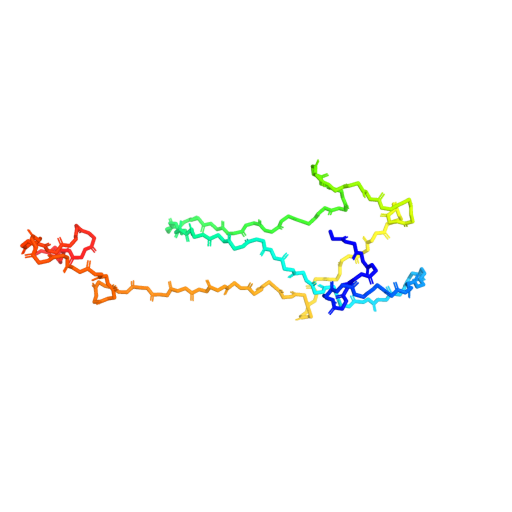57 35.239 1.00 90.81 86 PRO A CA 1
ATOM 631 C C . PRO A 1 86 ? -7.818 -0.458 36.454 1.00 90.81 86 PRO A C 1
ATOM 633 O O . PRO A 1 86 ? -8.974 -0.047 36.445 1.00 90.81 86 PRO A O 1
ATOM 636 N N . PRO A 1 87 ? -7.299 -1.047 37.552 1.00 89.00 87 PRO A N 1
ATOM 637 C CA . PRO A 1 87 ? -8.102 -1.385 38.741 1.00 89.00 87 PRO A CA 1
ATOM 638 C C . PRO A 1 87 ? -8.791 -0.193 39.421 1.00 89.00 87 PRO A C 1
ATOM 640 O O . PRO A 1 87 ? -9.715 -0.367 40.205 1.00 89.00 87 PRO A O 1
ATOM 643 N N . MET A 1 88 ? -8.291 1.016 39.167 1.00 91.81 88 MET A N 1
ATOM 644 C CA . MET A 1 88 ? -8.838 2.272 39.682 1.00 91.81 88 MET A CA 1
ATOM 645 C C . MET A 1 88 ? -9.986 2.827 38.831 1.00 91.81 88 MET A C 1
ATOM 647 O O . MET A 1 88 ? -10.629 3.782 39.255 1.00 91.81 88 MET A O 1
ATOM 651 N N . ASN A 1 89 ? -10.216 2.269 37.640 1.00 87.56 89 ASN A N 1
ATOM 652 C CA . ASN A 1 89 ? -11.313 2.668 36.776 1.00 87.56 89 ASN A CA 1
ATOM 653 C C . ASN A 1 89 ? -12.531 1.785 37.069 1.00 87.56 89 ASN A C 1
ATOM 655 O O . ASN A 1 89 ? -12.478 0.571 36.883 1.00 87.56 89 ASN A O 1
ATOM 659 N N . THR A 1 90 ? -13.595 2.392 37.590 1.00 85.19 90 THR A N 1
ATOM 660 C CA . THR A 1 90 ? -14.833 1.691 37.956 1.00 85.19 90 THR A CA 1
ATOM 661 C C . THR A 1 90 ? -15.791 1.537 36.784 1.00 85.19 90 THR A C 1
ATOM 663 O O . THR A 1 90 ? -16.627 0.638 36.817 1.00 85.19 90 THR A O 1
ATOM 666 N N . ASP A 1 91 ? -15.646 2.379 35.760 1.00 88.56 91 ASP A N 1
ATOM 667 C CA . ASP A 1 91 ? -16.540 2.428 34.610 1.00 88.56 91 ASP A CA 1
ATOM 668 C C . ASP A 1 91 ? -15.808 1.986 33.328 1.00 88.56 91 ASP A C 1
ATOM 670 O O . ASP A 1 91 ? -14.603 2.234 33.175 1.00 88.56 91 ASP A O 1
ATOM 674 N N . PRO A 1 92 ? -16.509 1.344 32.375 1.00 85.50 92 PRO A N 1
ATOM 675 C CA . PRO A 1 92 ? -15.957 1.053 31.056 1.00 85.50 92 PRO A CA 1
ATOM 676 C C . PRO A 1 92 ? -15.506 2.326 30.327 1.00 85.50 92 PRO A C 1
ATOM 678 O O . PRO A 1 92 ? -15.977 3.431 30.599 1.00 85.50 92 PRO A O 1
ATOM 681 N N . TYR A 1 93 ? -14.620 2.175 29.339 1.00 86.06 93 TYR A N 1
ATOM 682 C CA . TYR A 1 93 ? -14.282 3.290 28.454 1.00 86.06 93 TYR A CA 1
ATOM 683 C C . TYR A 1 93 ? -15.541 3.843 27.754 1.00 86.06 93 TYR A C 1
ATOM 685 O O . TYR A 1 93 ? -16.420 3.053 27.418 1.00 86.06 93 TYR A O 1
ATOM 693 N N . PRO A 1 94 ? -15.640 5.158 27.472 1.00 85.25 94 PRO A N 1
ATOM 694 C CA . PRO A 1 94 ? -16.843 5.756 26.881 1.00 85.25 94 PRO A CA 1
ATOM 695 C C . PRO A 1 94 ? -17.301 5.088 25.580 1.00 85.25 94 PRO A C 1
ATOM 697 O O . PRO A 1 94 ? -18.492 4.906 25.368 1.00 85.25 94 PRO A O 1
ATOM 700 N N . GLN A 1 95 ? -16.358 4.660 24.738 1.00 82.75 95 GLN A N 1
ATOM 701 C CA . GLN A 1 95 ? -16.644 3.927 23.500 1.00 82.75 95 GLN A CA 1
ATOM 702 C C . GLN A 1 95 ? -17.132 2.479 23.712 1.00 82.75 95 GLN A C 1
ATOM 704 O O . GLN A 1 95 ? -17.509 1.817 22.753 1.00 82.75 95 GLN A O 1
ATOM 709 N N . CYS A 1 96 ? -17.084 1.986 24.949 1.00 85.88 96 CYS A N 1
ATOM 710 C CA . CYS A 1 96 ? -17.478 0.642 25.373 1.00 85.88 96 CYS A CA 1
ATOM 711 C C . CYS A 1 96 ? -18.737 0.632 26.242 1.00 85.88 96 CYS A C 1
ATOM 713 O O . CYS A 1 96 ? -19.236 -0.441 26.578 1.00 85.88 96 CYS A O 1
ATOM 715 N N . ALA A 1 97 ? -19.236 1.802 26.643 1.00 81.69 97 ALA A N 1
ATOM 716 C CA . ALA A 1 97 ? -20.508 1.899 27.331 1.00 81.69 97 ALA A CA 1
ATOM 717 C C . ALA A 1 97 ? -21.616 1.582 26.317 1.00 81.69 97 ALA A C 1
ATOM 719 O O . ALA A 1 97 ? -21.835 2.335 25.370 1.00 81.69 97 ALA A O 1
ATOM 720 N N . THR A 1 98 ? -22.283 0.441 26.475 1.00 71.88 98 THR A N 1
ATOM 721 C CA . THR A 1 98 ? -23.511 0.145 25.732 1.00 71.88 98 THR A CA 1
ATOM 722 C C . THR A 1 98 ? -24.551 1.204 26.086 1.00 71.88 98 THR A C 1
ATOM 724 O O . THR A 1 98 ? -24.876 1.346 27.264 1.00 71.88 98 THR A O 1
ATOM 727 N N . GLU A 1 99 ? -25.037 1.956 25.095 1.00 57.97 99 GLU A N 1
ATOM 728 C CA . GLU A 1 99 ? -26.193 2.840 25.277 1.00 57.97 99 GLU A CA 1
ATOM 729 C C . GLU A 1 99 ? -27.388 1.980 25.727 1.00 57.97 99 GLU A C 1
ATOM 731 O O . GLU A 1 99 ? -27.771 1.042 25.024 1.00 57.97 99 GLU A O 1
ATOM 736 N N . GLU A 1 100 ? -27.914 2.252 26.927 1.00 47.72 100 GLU A N 1
ATOM 737 C CA . GLU A 1 100 ? -29.196 1.709 27.407 1.00 47.72 100 GLU A CA 1
ATOM 738 C C . GLU A 1 100 ? -30.390 2.380 26.715 1.00 47.72 100 GLU A C 1
ATOM 740 O O . GLU A 1 100 ? -30.358 3.620 26.526 1.00 47.72 100 GLU A O 1
#

Sequence (100 aa):
MDLRFHAGGKEGEVLAPGETVNAKMEFFGMDVLIPAGDGIHLIITQTGEDYIPSPISMQSVTVGLGAGSVLSLSLVERTCEDLFMPPMNTDPYPQCATEE